Protein AF-A0A5J4SGX8-F1 (afdb_monomer_lite)

Organism: NCBI:txid222440

Sequence (172 aa):
MNQFIGISEQIGLFIRFSTLPRKQMNAVRKIIKLTAFSGAYFSLEIGQQNVAIIIEEEIETTQLLLNRFINSQYPQAILITKVRFNDEVVSNEFDNNGRVLSLSGAINIVFGSPSGTLNNFNTFVNNNGTRTGVIFANPKHEATPILIPTQTIQNNFFYNNTVKEEGEYNAN

Structure (mmCIF, N/CA/C/O backbone):
data_AF-A0A5J4SGX8-F1
#
_entry.id   AF-A0A5J4SGX8-F1
#
loop_
_atom_site.group_PDB
_atom_site.id
_atom_site.type_symbol
_atom_site.label_atom_id
_atom_site.label_alt_id
_atom_site.label_comp_id
_atom_site.label_asym_id
_atom_site.label_entity_id
_atom_site.label_seq_id
_atom_site.pdbx_PDB_ins_code
_atom_site.Cartn_x
_atom_site.Cartn_y
_atom_site.Cartn_z
_atom_site.occupancy
_atom_site.B_iso_or_equiv
_atom_site.auth_seq_id
_atom_site.auth_comp_id
_atom_site.auth_asym_id
_atom_site.auth_atom_id
_atom_site.pdbx_PDB_model_num
ATOM 1 N N . MET A 1 1 ? -9.717 25.504 13.276 1.00 28.55 1 MET A N 1
ATOM 2 C CA . MET A 1 1 ? -8.871 25.618 12.070 1.00 28.55 1 MET A CA 1
ATOM 3 C C . MET A 1 1 ? -7.851 24.498 12.128 1.00 28.55 1 MET A C 1
ATOM 5 O O . MET A 1 1 ? -7.008 24.527 13.012 1.00 28.55 1 MET A O 1
ATOM 9 N N . ASN A 1 2 ? -7.977 23.483 11.272 1.00 27.70 2 ASN A N 1
ATOM 10 C CA . ASN A 1 2 ? -6.976 22.421 11.179 1.00 27.70 2 ASN A CA 1
ATOM 11 C C . ASN A 1 2 ? -5.834 22.942 10.308 1.00 27.70 2 ASN A C 1
ATOM 13 O O . ASN A 1 2 ? -6.027 23.197 9.122 1.00 27.70 2 ASN A O 1
ATOM 17 N N . GLN A 1 3 ? -4.678 23.169 10.922 1.00 27.19 3 GLN A N 1
ATOM 18 C CA . GLN A 1 3 ? -3.471 23.589 10.229 1.00 27.19 3 GLN A CA 1
ATOM 19 C C . GLN A 1 3 ? -2.952 22.395 9.422 1.00 27.19 3 GLN A C 1
ATOM 21 O O . GLN A 1 3 ? -2.587 21.365 9.985 1.00 27.19 3 GLN A O 1
ATOM 26 N N . PHE A 1 4 ? -2.982 22.511 8.096 1.00 36.88 4 PHE A N 1
ATOM 27 C CA . PHE A 1 4 ? -2.329 21.563 7.203 1.00 36.88 4 PHE A CA 1
ATOM 28 C C . PHE A 1 4 ? -0.821 21.792 7.310 1.00 36.88 4 PHE A C 1
ATOM 30 O O . PHE A 1 4 ? -0.304 22.786 6.805 1.00 36.88 4 PHE A O 1
ATOM 37 N N . ILE A 1 5 ? -0.122 20.907 8.017 1.00 40.97 5 ILE A N 1
ATOM 38 C CA . ILE A 1 5 ? 1.339 20.858 7.988 1.00 40.97 5 ILE A CA 1
ATOM 39 C C . ILE A 1 5 ? 1.689 19.987 6.785 1.00 40.97 5 ILE A C 1
ATOM 41 O O . ILE A 1 5 ? 1.700 18.760 6.879 1.00 40.97 5 ILE A O 1
ATOM 45 N N . GLY A 1 6 ? 1.892 20.627 5.633 1.00 45.28 6 GLY A N 1
ATOM 46 C CA . GLY A 1 6 ? 2.538 19.960 4.511 1.00 45.28 6 GLY A CA 1
ATOM 47 C C . GLY A 1 6 ? 3.923 19.498 4.954 1.00 45.28 6 GLY A C 1
ATOM 48 O O . GLY A 1 6 ? 4.635 20.247 5.625 1.00 45.28 6 GLY A O 1
ATOM 49 N N . ILE A 1 7 ? 4.284 18.255 4.643 1.00 53.47 7 ILE A N 1
ATOM 50 C CA . ILE A 1 7 ? 5.662 17.799 4.825 1.00 53.47 7 ILE A CA 1
ATOM 51 C C . ILE A 1 7 ? 6.501 18.622 3.837 1.00 53.47 7 ILE A C 1
ATOM 53 O O . ILE A 1 7 ? 6.158 18.685 2.653 1.00 53.47 7 ILE A O 1
ATOM 57 N N . SER A 1 8 ? 7.528 19.325 4.329 1.00 50.69 8 SER A N 1
ATOM 58 C CA . SER A 1 8 ? 8.478 20.051 3.472 1.00 50.69 8 SER A CA 1
ATOM 59 C C . SER A 1 8 ? 8.967 19.101 2.374 1.00 50.69 8 SER A C 1
ATOM 61 O O . SER A 1 8 ? 9.233 17.942 2.665 1.00 50.69 8 SER A O 1
ATOM 63 N N . GLU A 1 9 ? 9.044 19.568 1.125 1.00 57.53 9 GLU A N 1
ATOM 64 C CA . GLU A 1 9 ? 9.620 18.826 -0.019 1.00 57.53 9 GLU A CA 1
ATOM 65 C C . GLU A 1 9 ? 8.800 17.653 -0.598 1.00 57.53 9 GLU A C 1
ATOM 67 O O . GLU A 1 9 ? 9.316 16.882 -1.411 1.00 57.53 9 GLU A O 1
ATOM 72 N N . GLN A 1 10 ? 7.509 17.538 -0.274 1.00 59.53 10 GLN A N 1
ATOM 73 C CA . GLN A 1 10 ? 6.606 16.602 -0.952 1.00 59.53 10 GLN A CA 1
ATOM 74 C C . GLN A 1 10 ? 5.896 17.246 -2.158 1.00 59.53 10 GLN A C 1
ATOM 76 O O . GLN A 1 10 ? 5.253 18.288 -2.027 1.00 59.53 10 GLN A O 1
ATOM 81 N N . ILE A 1 11 ? 5.953 16.596 -3.328 1.00 59.50 11 ILE A N 1
ATOM 82 C CA . ILE A 1 11 ? 5.243 17.016 -4.548 1.00 59.50 11 ILE A CA 1
ATOM 83 C C . ILE A 1 11 ? 4.236 15.928 -4.951 1.00 59.50 11 ILE A C 1
ATOM 85 O O . ILE A 1 11 ? 4.612 14.783 -5.202 1.00 59.50 11 ILE A O 1
ATOM 89 N N . GLY A 1 12 ? 2.952 16.294 -5.042 1.00 60.16 12 GLY A N 1
ATOM 90 C CA . GLY A 1 12 ? 1.854 15.407 -5.454 1.00 60.16 12 GLY A CA 1
ATOM 91 C C . GLY A 1 12 ? 0.703 15.341 -4.445 1.00 60.16 12 GLY A C 1
ATOM 92 O O . GLY A 1 12 ? 0.711 16.028 -3.425 1.00 60.16 12 GLY A O 1
ATOM 93 N N . LEU A 1 13 ? -0.313 14.520 -4.741 1.00 67.94 13 LEU A N 1
ATOM 94 C CA . LEU A 1 13 ? -1.436 14.282 -3.829 1.00 67.94 13 LEU A CA 1
ATOM 95 C C . LEU A 1 13 ? -0.990 13.389 -2.670 1.00 67.94 13 LEU A C 1
ATOM 97 O O . LEU A 1 13 ? -0.372 12.348 -2.896 1.00 67.94 13 LEU A O 1
ATOM 101 N N . PHE A 1 14 ? -1.364 13.759 -1.447 1.00 77.75 14 PHE A N 1
ATOM 102 C CA . PHE A 1 14 ? -1.121 12.925 -0.280 1.00 77.75 14 PHE A CA 1
ATOM 103 C C . PHE A 1 14 ? -2.132 13.125 0.829 1.00 77.75 14 PHE A C 1
ATOM 105 O O . PHE A 1 14 ? -2.802 14.155 0.916 1.00 77.75 14 PHE A O 1
ATOM 112 N N . ILE A 1 15 ? -2.232 12.112 1.684 1.00 81.69 15 ILE A N 1
ATOM 113 C CA . ILE A 1 15 ? -3.122 12.104 2.836 1.00 81.69 15 ILE A CA 1
ATOM 114 C C . ILE A 1 15 ? -2.338 11.622 4.052 1.00 81.69 15 ILE A C 1
ATOM 116 O O . ILE A 1 15 ? -1.732 10.556 4.031 1.00 81.69 15 ILE A O 1
ATOM 120 N N . ARG A 1 16 ? -2.383 12.394 5.138 1.00 83.19 16 ARG A N 1
ATOM 121 C CA . ARG A 1 16 ? -1.829 12.003 6.436 1.00 83.19 16 ARG A CA 1
ATOM 122 C C . ARG A 1 16 ? -2.937 12.007 7.478 1.00 83.19 16 ARG A C 1
ATOM 124 O O . ARG A 1 16 ? -3.515 13.054 7.764 1.00 83.19 16 ARG A O 1
ATOM 131 N N . PHE A 1 17 ? -3.223 10.841 8.044 1.00 81.69 17 PHE A N 1
ATOM 132 C CA . PHE A 1 17 ? -4.037 10.715 9.248 1.00 81.69 17 PHE A CA 1
ATOM 133 C C . PHE A 1 17 ? -3.112 10.744 10.457 1.00 81.69 17 PHE A C 1
ATOM 135 O O . PHE A 1 17 ? -2.458 9.746 10.757 1.00 81.69 17 PHE A O 1
ATOM 142 N N . SER A 1 18 ? -3.040 11.892 11.127 1.00 76.00 18 SER A N 1
ATOM 143 C CA . SER A 1 18 ? -2.233 12.081 12.328 1.00 76.00 18 SER A CA 1
ATOM 144 C C . SER A 1 18 ? -3.070 12.644 13.472 1.00 76.00 18 SER A C 1
ATOM 146 O O . SER A 1 18 ? -3.955 13.483 13.293 1.00 76.00 18 SER A O 1
ATOM 148 N N . THR A 1 19 ? -2.756 12.198 14.685 1.00 67.69 19 THR A N 1
ATOM 149 C CA . THR A 1 19 ? -3.265 12.787 15.925 1.00 67.69 19 THR A CA 1
ATOM 150 C C . THR A 1 19 ? -2.123 13.154 16.843 1.00 67.69 19 THR A C 1
ATOM 152 O O . THR A 1 19 ? -1.087 12.494 16.860 1.00 67.69 19 THR A O 1
ATOM 155 N N . LEU A 1 20 ? -2.347 14.179 17.665 1.00 58.41 20 LEU A N 1
ATOM 156 C CA . LEU A 1 20 ? -1.455 14.502 18.774 1.00 58.41 20 LEU A CA 1
ATOM 157 C C . LEU A 1 20 ? -1.269 13.271 19.687 1.00 58.41 20 LEU A C 1
ATOM 159 O O . LEU A 1 20 ? -2.239 12.533 19.904 1.00 58.41 20 LEU A O 1
ATOM 163 N N . PRO A 1 21 ? -0.062 13.058 20.245 1.00 51.28 21 PRO A N 1
ATOM 164 C CA . PRO A 1 21 ? 0.205 11.933 21.134 1.00 51.28 21 PRO A CA 1
ATOM 165 C C . PRO A 1 21 ? -0.801 11.880 22.295 1.00 51.28 21 PRO A C 1
ATOM 167 O O . PRO A 1 21 ? -1.109 12.914 22.886 1.00 51.28 21 PRO A O 1
ATOM 170 N N . ARG A 1 22 ? -1.245 10.666 22.664 1.00 54.19 22 ARG A N 1
ATOM 171 C CA . ARG A 1 22 ? -2.137 10.341 23.807 1.00 54.19 22 ARG A CA 1
ATOM 172 C C . ARG A 1 22 ? -3.650 10.527 23.614 1.00 54.19 22 ARG A C 1
ATOM 174 O O . ARG A 1 22 ? -4.378 10.568 24.605 1.00 54.19 22 ARG A O 1
ATOM 181 N N . LYS A 1 23 ? -4.161 10.594 22.384 1.00 58.69 23 LYS A N 1
ATOM 182 C CA . LYS A 1 23 ? -5.613 10.476 22.162 1.00 58.69 23 LYS A CA 1
ATOM 183 C C . LYS A 1 23 ? -6.064 9.012 22.199 1.00 58.69 23 LYS A C 1
ATOM 185 O O . LYS A 1 23 ? -5.341 8.125 21.761 1.00 58.69 23 LYS A O 1
ATOM 190 N N . GLN A 1 24 ? -7.252 8.781 22.763 1.00 65.12 24 GLN A N 1
ATOM 191 C CA . GLN A 1 24 ? -7.951 7.496 22.686 1.00 65.12 24 GLN A CA 1
ATOM 192 C C . GLN A 1 24 ? -8.197 7.113 21.220 1.00 65.12 24 GLN A C 1
ATOM 194 O O . GLN A 1 24 ? -8.227 7.992 20.356 1.00 65.12 24 GLN A O 1
ATOM 199 N N . MET A 1 25 ? -8.393 5.815 20.963 1.00 69.94 25 MET A N 1
ATOM 200 C CA . MET A 1 25 ? -8.731 5.307 19.633 1.00 69.94 25 MET A CA 1
ATOM 201 C C . MET A 1 25 ? -9.916 6.091 19.062 1.00 69.94 25 MET A C 1
ATOM 203 O O . MET A 1 25 ? -10.946 6.248 19.720 1.00 69.94 25 MET A O 1
ATOM 207 N N . ASN A 1 26 ? -9.763 6.592 17.843 1.00 70.81 26 ASN A N 1
ATOM 20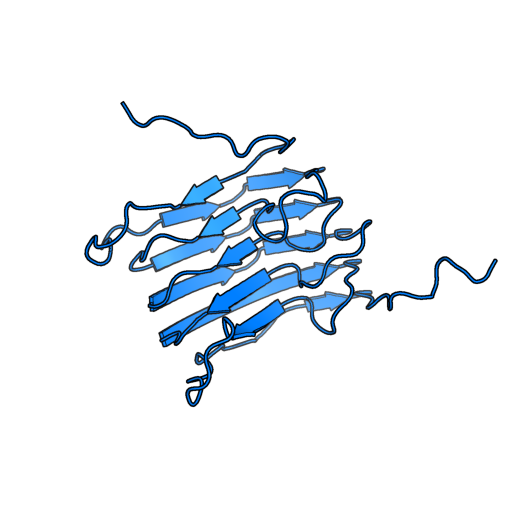8 C CA . ASN A 1 26 ? -10.824 7.289 17.149 1.00 70.81 26 ASN A CA 1
ATOM 209 C C . ASN A 1 26 ? -11.827 6.259 16.613 1.00 70.81 26 ASN A C 1
ATOM 211 O O . ASN A 1 26 ? -11.526 5.542 15.660 1.00 70.81 26 ASN A O 1
ATOM 215 N N . ALA A 1 27 ? -13.024 6.210 17.205 1.00 71.94 27 ALA A N 1
ATOM 216 C CA . ALA A 1 27 ? -14.134 5.343 16.782 1.00 71.94 27 ALA A CA 1
ATOM 217 C C . ALA A 1 27 ? -14.741 5.731 15.412 1.00 71.94 27 ALA A C 1
ATOM 219 O O . ALA A 1 27 ? -15.769 5.217 14.979 1.00 71.94 27 ALA A O 1
ATOM 220 N N . VAL A 1 28 ? -14.155 6.709 14.715 1.00 78.62 28 VAL A N 1
ATOM 221 C CA . VAL A 1 28 ? -14.607 7.132 13.389 1.00 78.62 28 VAL A CA 1
ATOM 222 C C . VAL A 1 28 ? -13.942 6.281 12.319 1.00 78.62 28 VAL A C 1
ATOM 224 O O . VAL A 1 28 ? -12.730 6.323 12.155 1.00 78.62 28 VAL A O 1
ATOM 227 N N . ARG A 1 29 ? -14.739 5.614 11.484 1.00 82.25 29 ARG A N 1
ATOM 228 C CA . ARG A 1 29 ? -14.245 4.967 10.262 1.00 82.25 29 ARG A CA 1
ATOM 229 C C . ARG A 1 29 ? -13.729 6.001 9.256 1.00 82.25 29 ARG A C 1
ATOM 231 O O . ARG A 1 29 ? -14.425 6.965 8.931 1.00 82.25 29 ARG A O 1
ATOM 238 N N . LYS A 1 30 ? -12.530 5.780 8.710 1.00 86.00 30 LYS A N 1
ATOM 239 C CA . LYS A 1 30 ? -11.958 6.588 7.617 1.00 86.00 30 LYS A CA 1
ATOM 240 C C . LYS A 1 30 ? -11.955 5.784 6.324 1.00 86.00 30 LYS A C 1
ATOM 242 O O . LYS A 1 30 ? -11.541 4.630 6.317 1.00 86.00 30 LYS A O 1
ATOM 247 N N . ILE A 1 31 ? -12.417 6.390 5.231 1.00 88.81 31 ILE A N 1
ATOM 248 C CA . ILE A 1 31 ? -12.516 5.732 3.923 1.00 88.81 31 ILE A CA 1
ATOM 249 C C . ILE A 1 31 ? -11.859 6.623 2.871 1.00 88.81 31 ILE A C 1
ATOM 251 O O . ILE A 1 31 ? -12.255 7.777 2.711 1.00 88.81 31 ILE A O 1
ATOM 255 N N . ILE A 1 32 ? -10.896 6.073 2.137 1.00 88.25 32 ILE A N 1
ATOM 256 C CA . ILE A 1 32 ? -10.334 6.661 0.918 1.00 88.25 32 ILE A CA 1
ATOM 257 C C . ILE A 1 32 ? -10.655 5.700 -0.217 1.00 88.25 32 ILE A C 1
ATOM 259 O O . ILE A 1 32 ? -10.293 4.521 -0.163 1.00 88.25 32 ILE A O 1
ATOM 263 N N . LYS A 1 33 ? -11.357 6.187 -1.238 1.00 92.44 33 LYS A N 1
ATOM 264 C CA . LYS A 1 33 ? -11.749 5.348 -2.363 1.00 92.44 33 LYS A CA 1
ATOM 265 C C . LYS A 1 33 ? -11.734 6.083 -3.685 1.00 92.44 33 LYS A C 1
ATOM 267 O O . LYS A 1 33 ? -12.040 7.272 -3.708 1.00 92.44 33 LYS A O 1
ATOM 272 N N . LEU A 1 34 ? -11.495 5.336 -4.764 1.00 89.69 34 LEU A N 1
ATOM 273 C CA . LEU A 1 34 ? -11.545 5.838 -6.143 1.00 89.69 34 LEU A CA 1
ATOM 274 C C . LEU A 1 34 ? -10.595 7.023 -6.388 1.00 89.69 34 LEU A C 1
ATOM 276 O O . LEU A 1 34 ? -10.877 7.897 -7.206 1.00 89.69 34 LEU A O 1
ATOM 280 N N . THR A 1 35 ? -9.469 7.054 -5.675 1.00 87.94 35 THR A N 1
ATOM 281 C CA . THR A 1 35 ? -8.472 8.120 -5.781 1.00 87.94 35 THR A CA 1
ATOM 282 C C . THR A 1 35 ? -7.258 7.630 -6.560 1.00 87.94 35 THR A C 1
ATOM 284 O O . THR A 1 35 ? -6.774 6.519 -6.338 1.00 87.94 35 THR A O 1
ATOM 287 N N . ALA A 1 36 ? -6.736 8.472 -7.451 1.00 88.19 36 ALA A N 1
ATOM 288 C CA . ALA A 1 36 ? -5.477 8.226 -8.143 1.00 88.19 36 ALA A CA 1
ATOM 289 C C . ALA A 1 36 ? -4.357 9.081 -7.535 1.00 88.19 36 ALA A C 1
ATOM 291 O O . ALA A 1 36 ? -4.438 10.308 -7.503 1.00 88.19 36 ALA A O 1
ATOM 292 N N . PHE A 1 37 ? -3.300 8.415 -7.088 1.00 84.81 37 PHE A N 1
ATOM 293 C CA . PHE A 1 37 ? -2.047 9.002 -6.641 1.00 84.81 37 PHE A CA 1
ATOM 294 C C . PHE A 1 37 ? -1.007 8.710 -7.721 1.00 84.81 37 PHE A C 1
ATOM 296 O O . PHE A 1 37 ? -0.604 7.563 -7.906 1.00 84.81 37 PHE A O 1
ATOM 303 N N . SER A 1 38 ? -0.623 9.738 -8.478 1.00 84.19 38 SER A N 1
ATOM 304 C CA . SER A 1 38 ? 0.272 9.598 -9.627 1.00 84.19 38 SER A CA 1
ATOM 305 C C . SER A 1 38 ? 1.461 10.535 -9.522 1.00 84.19 38 SER A C 1
ATOM 307 O O . SER A 1 38 ? 1.288 11.705 -9.182 1.00 84.19 38 SER A O 1
ATOM 309 N N . GLY A 1 39 ? 2.646 10.041 -9.883 1.00 70.88 39 GLY A N 1
ATOM 310 C CA . GLY A 1 39 ? 3.846 10.871 -10.016 1.00 70.88 39 GLY A CA 1
ATOM 311 C C . GLY A 1 39 ? 4.296 11.518 -8.707 1.00 70.88 39 GLY A C 1
ATOM 312 O O . GLY A 1 39 ? 4.904 12.586 -8.740 1.00 70.88 39 GLY A O 1
ATOM 313 N N . ALA A 1 40 ? 3.978 10.901 -7.565 1.00 68.31 40 ALA A N 1
ATOM 314 C CA . ALA A 1 40 ? 4.409 11.411 -6.275 1.00 68.31 40 ALA A CA 1
ATOM 315 C C . ALA A 1 40 ? 5.944 11.382 -6.192 1.00 68.31 40 ALA A C 1
ATOM 317 O O . ALA A 1 40 ? 6.585 10.363 -6.491 1.00 68.31 40 ALA A O 1
ATOM 318 N N . TYR A 1 41 ? 6.509 12.522 -5.798 1.00 67.56 41 TYR A N 1
ATOM 319 C CA . TYR A 1 41 ? 7.936 12.729 -5.597 1.00 67.56 41 TYR A CA 1
ATOM 320 C C . TYR A 1 41 ? 8.201 13.245 -4.190 1.00 67.56 41 TYR A C 1
ATOM 322 O O . TYR A 1 41 ? 7.418 14.014 -3.625 1.00 67.56 41 TYR A O 1
ATOM 330 N N . PHE A 1 42 ? 9.340 12.827 -3.656 1.00 66.06 42 PHE A N 1
ATOM 331 C CA . PHE A 1 42 ? 9.768 13.122 -2.307 1.00 66.06 42 PHE A CA 1
ATOM 332 C C . PHE A 1 42 ? 11.280 13.333 -2.289 1.00 66.06 42 PHE A C 1
ATOM 334 O O . PHE A 1 42 ? 11.986 12.697 -3.065 1.00 66.06 42 PHE A O 1
ATOM 341 N N . SER A 1 43 ? 11.797 14.201 -1.423 1.00 57.56 43 SER A N 1
ATOM 342 C CA . SER A 1 43 ? 13.245 14.304 -1.224 1.00 57.56 43 SER A CA 1
ATOM 343 C C . SER A 1 43 ? 13.775 13.121 -0.399 1.00 57.56 43 SER A C 1
ATOM 345 O O . SER A 1 43 ? 13.104 12.603 0.500 1.00 57.56 43 SER A O 1
ATOM 347 N N . LEU A 1 44 ? 15.005 12.691 -0.707 1.00 57.19 44 LEU A N 1
ATOM 348 C CA . LEU A 1 44 ? 15.720 11.623 0.009 1.00 57.19 44 LEU A CA 1
ATOM 349 C C . LEU A 1 44 ? 16.048 11.991 1.467 1.00 57.19 44 LEU A C 1
ATOM 351 O O . LEU A 1 44 ? 16.182 11.096 2.300 1.00 57.19 44 LEU A O 1
ATOM 355 N N . GLU A 1 45 ? 16.158 13.282 1.785 1.00 51.38 45 GLU A N 1
ATOM 356 C CA . GLU A 1 45 ? 16.634 13.767 3.088 1.00 51.38 45 GLU A CA 1
ATOM 357 C C . GLU A 1 45 ? 15.639 13.514 4.236 1.00 51.38 45 GLU A C 1
ATOM 359 O O . GLU A 1 45 ? 16.045 13.423 5.393 1.00 51.38 45 GLU A O 1
ATOM 364 N N . ILE A 1 46 ? 14.350 13.305 3.936 1.00 51.50 46 ILE A N 1
ATOM 365 C CA . ILE A 1 46 ? 13.272 13.168 4.938 1.00 51.50 46 ILE A CA 1
ATOM 366 C C . ILE A 1 46 ? 12.782 11.709 5.053 1.00 51.50 46 ILE A C 1
ATOM 368 O O . ILE A 1 46 ? 11.607 11.435 5.270 1.00 51.50 46 ILE A O 1
ATOM 372 N N . GLY A 1 47 ? 13.702 10.753 4.884 1.00 50.22 47 GLY A N 1
ATOM 373 C CA . GLY A 1 47 ? 13.611 9.328 5.241 1.00 50.22 47 GLY A CA 1
ATOM 374 C C . GLY A 1 47 ? 12.238 8.737 5.623 1.00 50.22 47 GLY A C 1
ATOM 375 O O . GLY A 1 47 ? 11.652 9.072 6.647 1.00 50.22 47 GLY A O 1
ATOM 376 N N . GLN A 1 48 ? 11.782 7.736 4.862 1.00 55.22 48 GLN A N 1
ATOM 377 C CA . GLN A 1 48 ? 10.696 6.784 5.187 1.00 55.22 48 GLN A CA 1
ATOM 378 C C . GLN A 1 48 ? 9.274 7.338 5.435 1.00 55.22 48 GLN A C 1
ATOM 380 O O . GLN A 1 48 ? 8.326 6.553 5.379 1.00 55.22 48 GLN A O 1
ATOM 385 N N . GLN A 1 49 ? 9.085 8.639 5.687 1.00 58.78 49 GLN A N 1
ATOM 386 C CA . GLN A 1 49 ? 7.776 9.253 5.988 1.00 58.78 49 GLN A CA 1
ATOM 387 C C . GLN A 1 49 ? 7.072 9.842 4.764 1.00 58.78 49 GLN A C 1
ATOM 389 O O . GLN A 1 49 ? 5.985 10.398 4.864 1.00 58.78 49 GLN A O 1
ATOM 394 N N . ASN A 1 50 ? 7.686 9.705 3.604 1.00 67.94 50 ASN A N 1
ATOM 395 C CA . ASN A 1 50 ? 7.303 10.376 2.384 1.00 67.94 50 ASN A CA 1
ATOM 396 C C . ASN A 1 50 ? 6.579 9.378 1.467 1.00 67.94 50 ASN A C 1
ATOM 398 O O . ASN A 1 50 ? 7.198 8.658 0.687 1.00 67.94 50 ASN A O 1
ATOM 402 N N . VAL A 1 51 ? 5.255 9.289 1.635 1.00 77.00 51 VAL A N 1
ATOM 403 C CA . VAL A 1 51 ? 4.370 8.355 0.917 1.00 77.00 51 VAL A CA 1
ATOM 404 C C . VAL A 1 51 ? 3.052 9.025 0.521 1.00 77.00 51 VAL A C 1
ATOM 406 O O . VAL A 1 51 ? 2.728 10.115 0.994 1.00 77.00 51 VAL A O 1
ATOM 409 N N . ALA A 1 52 ? 2.263 8.372 -0.334 1.00 82.25 52 ALA A N 1
ATOM 410 C CA . ALA A 1 52 ? 0.959 8.893 -0.744 1.00 82.25 52 ALA A CA 1
ATOM 411 C C . ALA A 1 52 ? -0.063 8.891 0.409 1.00 82.25 52 ALA A C 1
ATOM 413 O O . ALA A 1 52 ? -0.852 9.828 0.535 1.00 82.25 52 ALA A O 1
ATOM 414 N N . ILE A 1 53 ? -0.052 7.864 1.266 1.00 86.00 53 ILE A N 1
ATOM 415 C CA . ILE A 1 53 ? -0.954 7.771 2.423 1.00 86.00 53 ILE A CA 1
ATOM 416 C C . ILE A 1 53 ? -0.184 7.376 3.683 1.00 86.00 53 ILE A C 1
ATOM 418 O O . ILE A 1 53 ? 0.387 6.292 3.742 1.00 86.00 53 ILE A O 1
ATOM 422 N N . ILE A 1 54 ? -0.232 8.222 4.713 1.00 84.94 54 ILE A N 1
ATOM 423 C CA . ILE A 1 54 ? 0.330 7.959 6.044 1.00 84.94 54 ILE A CA 1
ATOM 424 C C . ILE A 1 54 ? -0.813 7.765 7.043 1.00 84.94 54 ILE A C 1
ATOM 426 O O . ILE A 1 54 ? -1.691 8.621 7.164 1.00 84.94 54 ILE A O 1
ATOM 430 N N . ILE A 1 55 ? -0.778 6.666 7.793 1.00 83.88 55 ILE A N 1
ATOM 431 C CA . ILE A 1 55 ? -1.752 6.317 8.829 1.00 83.88 55 ILE A CA 1
ATOM 432 C C . ILE A 1 55 ? -1.016 6.179 10.169 1.00 83.88 55 ILE A C 1
ATOM 434 O O . ILE A 1 55 ? -0.489 5.119 10.508 1.00 83.88 55 ILE A O 1
ATOM 438 N N . GLU A 1 56 ? -0.979 7.277 10.921 1.00 82.56 56 GLU A N 1
ATOM 439 C CA . GLU A 1 56 ? -0.375 7.378 12.260 1.00 82.56 56 GLU A CA 1
ATOM 440 C C . GLU A 1 56 ? -1.426 7.361 13.377 1.00 82.56 56 GLU A C 1
ATOM 442 O O . GL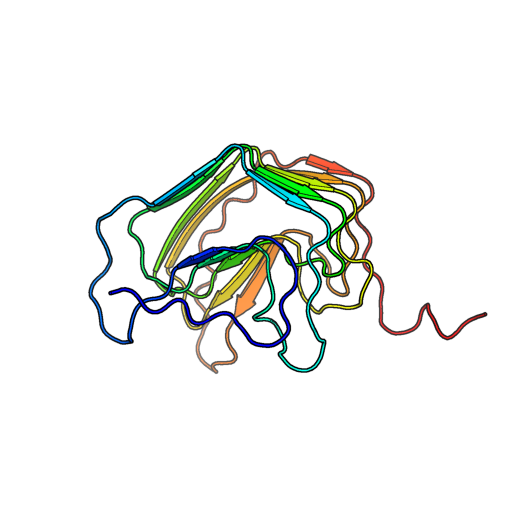U A 1 56 ? -1.149 6.929 14.494 1.00 82.56 56 GLU A O 1
ATOM 447 N N . GLU A 1 57 ? -2.632 7.852 13.091 1.00 80.94 57 GLU A N 1
ATOM 448 C CA . GLU A 1 57 ? -3.746 7.905 14.038 1.00 80.94 57 GLU A CA 1
ATOM 449 C C . GLU A 1 57 ? -4.322 6.508 14.319 1.00 80.94 57 GLU A C 1
ATOM 451 O O . GLU A 1 57 ? -4.651 5.768 13.391 1.00 80.94 57 GLU A O 1
ATOM 456 N N . GLU A 1 58 ? -4.521 6.161 15.597 1.00 79.38 58 GLU A N 1
ATOM 457 C CA . GLU A 1 58 ? -5.255 4.952 15.995 1.00 79.38 58 GLU A CA 1
ATOM 458 C C . GLU A 1 58 ? -6.747 5.094 15.669 1.00 79.38 58 GLU A C 1
ATOM 460 O O . GLU A 1 58 ? -7.547 5.558 16.478 1.00 79.38 58 GLU A O 1
ATOM 465 N N . ILE A 1 59 ? -7.108 4.704 14.452 1.00 77.88 59 ILE A N 1
ATOM 466 C CA . ILE A 1 59 ? -8.473 4.699 13.926 1.00 77.88 59 ILE A CA 1
ATOM 467 C C . ILE A 1 59 ? -9.054 3.289 14.059 1.00 77.88 59 ILE A C 1
ATOM 469 O O . ILE A 1 59 ? -8.380 2.325 13.687 1.00 77.88 59 ILE A O 1
ATOM 473 N N . GLU A 1 60 ? -10.304 3.184 14.524 1.00 79.94 60 GLU A N 1
ATOM 474 C CA . GLU A 1 60 ? -11.024 1.912 14.683 1.00 79.94 60 GLU A CA 1
ATOM 475 C C . GLU A 1 60 ? -11.081 1.107 13.385 1.00 79.94 60 GLU A C 1
ATOM 477 O O . GLU A 1 60 ? -10.931 -0.109 13.404 1.00 79.94 60 GLU A O 1
ATOM 482 N N . THR A 1 61 ? -11.304 1.761 12.244 1.00 83.38 61 THR A N 1
ATOM 483 C CA . THR A 1 61 ? -11.204 1.122 10.927 1.00 83.38 61 THR A CA 1
ATOM 484 C C . THR A 1 61 ? -10.784 2.130 9.862 1.00 83.38 61 THR A C 1
ATOM 486 O O . THR A 1 61 ? -11.459 3.148 9.666 1.00 83.38 61 THR A O 1
ATOM 489 N N . THR A 1 62 ? -9.711 1.825 9.129 1.00 87.69 62 THR A N 1
ATOM 490 C CA . THR A 1 62 ? -9.339 2.560 7.911 1.00 87.69 62 THR A CA 1
ATOM 491 C C . THR A 1 62 ? -9.555 1.675 6.693 1.00 87.69 62 THR A C 1
ATOM 493 O O . THR A 1 62 ? -9.097 0.539 6.656 1.00 87.69 62 THR A O 1
ATOM 496 N N . GLN A 1 63 ? -10.220 2.206 5.670 1.00 90.75 63 GLN A N 1
ATOM 497 C CA . GLN A 1 63 ? -10.432 1.507 4.407 1.00 90.75 63 GLN A CA 1
ATOM 498 C C . GLN A 1 63 ? -9.845 2.282 3.237 1.00 90.75 63 GLN A C 1
ATOM 500 O O . GLN A 1 63 ? -10.193 3.442 3.008 1.00 90.75 63 GLN A O 1
ATOM 505 N N . LEU A 1 64 ? -9.001 1.609 2.468 1.00 91.75 64 LEU A N 1
ATOM 506 C CA . LEU A 1 64 ? -8.442 2.068 1.208 1.00 91.75 64 LEU A CA 1
ATOM 507 C C . LEU A 1 64 ? -8.994 1.155 0.112 1.00 91.75 64 LEU A C 1
ATOM 509 O O . LEU A 1 64 ? -8.602 -0.008 0.030 1.00 91.75 64 LEU A O 1
ATOM 513 N N . LEU A 1 65 ? -9.937 1.661 -0.687 1.00 92.44 65 LEU A N 1
ATOM 514 C CA . LEU A 1 65 ? -10.695 0.866 -1.657 1.00 92.44 65 LEU A CA 1
ATOM 515 C C . LEU A 1 65 ? -10.561 1.411 -3.079 1.00 92.44 65 LEU A C 1
ATOM 517 O O . LEU A 1 65 ? -10.881 2.573 -3.312 1.00 92.44 65 LEU A O 1
ATOM 521 N N . LEU A 1 66 ? -10.211 0.576 -4.060 1.00 92.69 66 LEU A N 1
ATOM 522 C CA . LEU A 1 66 ? -10.243 0.976 -5.481 1.00 92.69 66 LEU A CA 1
ATOM 523 C C . LEU A 1 66 ? -9.376 2.213 -5.793 1.00 92.69 66 LEU A C 1
ATOM 525 O O . LEU A 1 66 ? -9.728 3.019 -6.654 1.00 92.69 66 LEU A O 1
ATOM 529 N N . ASN A 1 67 ? -8.276 2.409 -5.064 1.00 92.69 67 ASN A N 1
ATOM 530 C CA . ASN A 1 67 ? -7.327 3.484 -5.342 1.00 92.69 67 ASN A CA 1
ATOM 531 C C . ASN A 1 67 ? -6.243 3.007 -6.309 1.00 92.69 67 ASN A C 1
ATOM 533 O O . ASN A 1 67 ? -5.942 1.816 -6.385 1.00 92.69 67 ASN A O 1
ATOM 537 N N . ARG A 1 68 ? -5.636 3.953 -7.022 1.00 92.06 68 ARG A N 1
ATOM 538 C CA . ARG A 1 68 ? -4.537 3.692 -7.956 1.00 92.06 68 ARG A CA 1
ATOM 539 C C . ARG A 1 68 ? -3.294 4.441 -7.502 1.00 92.06 68 ARG A C 1
ATOM 541 O O . ARG A 1 68 ? -3.348 5.656 -7.337 1.00 92.06 68 ARG A O 1
ATOM 548 N N . PHE A 1 69 ? -2.190 3.732 -7.326 1.00 90.50 69 PHE A N 1
ATOM 549 C CA . PHE A 1 69 ? -0.872 4.274 -7.014 1.00 90.50 69 PHE A CA 1
ATOM 550 C C . PHE A 1 69 ? 0.035 3.982 -8.202 1.00 90.50 69 PHE A C 1
ATOM 552 O O . PHE A 1 69 ? 0.435 2.835 -8.407 1.00 90.50 69 PHE A O 1
ATOM 559 N N . ILE A 1 70 ? 0.291 4.999 -9.020 1.00 89.25 70 ILE A N 1
ATOM 560 C CA . ILE A 1 70 ? 0.910 4.814 -10.333 1.00 89.25 70 ILE A CA 1
ATOM 561 C C . ILE A 1 70 ? 2.119 5.722 -10.530 1.00 89.25 70 ILE A C 1
ATOM 563 O O . ILE A 1 70 ? 2.080 6.915 -10.227 1.00 89.25 70 ILE A O 1
ATOM 567 N N . ASN A 1 71 ? 3.181 5.182 -11.124 1.00 86.38 71 ASN A N 1
ATOM 568 C CA . ASN A 1 71 ? 4.366 5.952 -11.517 1.00 86.38 71 ASN A CA 1
ATOM 569 C C . ASN A 1 71 ? 5.001 6.777 -10.378 1.00 86.38 71 ASN A C 1
ATOM 571 O O . ASN A 1 71 ? 5.604 7.822 -10.638 1.00 86.38 71 ASN A O 1
ATOM 575 N N . SER A 1 72 ? 4.868 6.350 -9.121 1.00 79.44 72 SER A N 1
ATOM 576 C CA . SER A 1 72 ? 5.550 7.002 -8.002 1.00 79.44 72 SER A CA 1
ATOM 577 C C . SER A 1 72 ? 7.051 6.744 -8.077 1.00 79.44 72 SER A C 1
ATOM 579 O O . SER A 1 72 ? 7.499 5.632 -8.377 1.00 79.44 72 SER A O 1
ATOM 581 N N . GLN A 1 73 ? 7.857 7.768 -7.782 1.00 76.06 73 GLN A N 1
ATOM 582 C CA . GLN A 1 73 ? 9.310 7.589 -7.773 1.00 76.06 73 GLN A CA 1
ATOM 583 C C . GLN A 1 73 ? 9.760 6.624 -6.676 1.00 76.06 73 GLN A C 1
ATOM 585 O O . GLN A 1 73 ? 10.678 5.841 -6.895 1.00 76.06 73 GLN A O 1
ATOM 590 N N . TYR A 1 74 ? 9.076 6.623 -5.538 1.00 74.44 74 TYR A N 1
ATOM 591 C CA . TYR A 1 74 ? 9.356 5.724 -4.427 1.00 74.44 74 TYR A CA 1
ATOM 592 C C . TYR A 1 74 ? 8.412 4.522 -4.472 1.00 74.44 74 TYR A C 1
ATOM 594 O O . TYR A 1 74 ? 7.260 4.672 -4.892 1.00 74.44 74 TYR A O 1
ATOM 602 N N . PRO A 1 75 ? 8.866 3.329 -4.050 1.00 70.19 75 PRO A N 1
ATOM 603 C CA . PRO A 1 75 ? 8.002 2.156 -4.001 1.00 70.19 75 PRO A CA 1
ATOM 604 C C . PRO A 1 75 ? 6.853 2.342 -3.027 1.00 70.19 75 PRO A C 1
ATOM 606 O O . PRO A 1 75 ? 5.760 1.861 -3.289 1.00 70.19 75 PRO A O 1
ATOM 609 N N . GLN A 1 76 ? 7.095 3.040 -1.918 1.00 78.94 76 GLN A N 1
ATOM 610 C CA . GLN A 1 76 ? 6.182 3.133 -0.791 1.00 78.94 76 GLN A CA 1
ATOM 611 C C . GLN A 1 76 ? 4.999 4.060 -1.078 1.00 78.94 76 GLN A C 1
ATOM 613 O O . GLN A 1 76 ? 5.125 5.282 -1.135 1.00 78.94 76 GLN A O 1
ATOM 618 N N . ALA A 1 77 ? 3.821 3.467 -1.218 1.00 85.06 77 ALA A N 1
ATOM 619 C CA . ALA A 1 77 ? 2.573 4.173 -1.459 1.00 85.06 77 ALA A CA 1
ATOM 620 C C . ALA A 1 77 ? 1.796 4.412 -0.157 1.00 85.06 77 ALA A C 1
ATOM 622 O O . ALA A 1 77 ? 1.253 5.497 0.055 1.00 85.06 77 ALA A O 1
ATOM 623 N N . ILE A 1 78 ? 1.770 3.419 0.733 1.00 87.06 78 ILE A N 1
ATOM 624 C CA . ILE A 1 78 ? 1.048 3.461 2.004 1.00 87.06 78 ILE A CA 1
ATOM 625 C C . ILE A 1 78 ? 2.029 3.194 3.146 1.00 87.06 78 ILE A C 1
ATOM 627 O O . ILE A 1 78 ? 2.812 2.247 3.094 1.00 87.06 78 ILE A O 1
ATOM 631 N N . LEU A 1 79 ? 1.966 4.015 4.191 1.00 84.69 79 LEU A N 1
ATOM 632 C CA . LEU A 1 79 ? 2.686 3.840 5.446 1.00 84.69 79 LEU A CA 1
ATOM 633 C C . LEU A 1 79 ? 1.693 3.753 6.605 1.00 84.69 79 LEU A C 1
ATOM 635 O O . LEU A 1 79 ? 0.929 4.686 6.837 1.00 84.69 79 LEU A O 1
ATOM 639 N N . ILE A 1 80 ? 1.749 2.668 7.368 1.00 82.75 80 ILE A N 1
ATOM 640 C CA . ILE A 1 80 ? 0.981 2.477 8.601 1.00 82.75 80 ILE A CA 1
ATOM 641 C C . ILE A 1 80 ? 1.973 2.412 9.764 1.00 82.75 80 ILE A C 1
ATOM 643 O O . ILE A 1 80 ? 2.845 1.546 9.780 1.00 82.75 80 ILE A O 1
ATOM 647 N N . THR A 1 81 ? 1.861 3.321 10.734 1.00 80.75 81 THR A N 1
ATOM 648 C CA . THR A 1 81 ? 2.771 3.374 11.903 1.00 80.75 81 THR A CA 1
ATOM 649 C C . THR A 1 81 ? 2.065 3.256 13.253 1.00 80.75 81 THR A C 1
ATOM 651 O O . THR A 1 81 ? 2.715 3.264 14.303 1.00 80.75 81 THR A O 1
ATOM 654 N N . LYS A 1 82 ? 0.733 3.152 13.241 1.00 76.31 82 LYS A N 1
ATOM 655 C CA . LYS A 1 82 ? -0.088 3.001 14.445 1.00 76.31 82 LYS A CA 1
ATOM 656 C C . LYS A 1 82 ? 0.085 1.623 15.095 1.00 76.31 82 LYS A C 1
ATOM 658 O O . LYS A 1 82 ? 0.315 0.621 14.421 1.00 76.31 82 LYS A O 1
ATOM 663 N N . VAL A 1 83 ? -0.047 1.583 16.423 1.00 73.69 83 VAL A N 1
ATOM 664 C CA . VAL A 1 83 ? 0.127 0.364 17.233 1.00 73.69 83 VAL A CA 1
ATOM 665 C C . VAL A 1 83 ? -1.085 -0.558 17.098 1.00 73.69 83 VAL A C 1
ATOM 667 O O . VAL A 1 83 ? -0.935 -1.753 16.859 1.00 73.69 83 VAL A O 1
ATOM 670 N N . ARG A 1 84 ? -2.298 -0.014 17.217 1.00 73.44 84 ARG A N 1
ATOM 671 C CA . ARG A 1 84 ? -3.541 -0.765 17.009 1.00 73.44 84 ARG A CA 1
ATOM 672 C C . ARG A 1 84 ? -4.122 -0.455 15.642 1.00 73.44 84 ARG A C 1
ATOM 674 O O . ARG A 1 84 ? -4.321 0.717 15.317 1.00 73.44 84 ARG A O 1
ATOM 681 N N . PHE A 1 85 ? -4.407 -1.484 14.847 1.00 74.50 85 PHE A N 1
ATOM 682 C CA . PHE A 1 85 ? -4.968 -1.279 13.515 1.00 74.50 85 PHE A CA 1
ATOM 683 C C . PHE A 1 85 ? -5.992 -2.325 13.085 1.00 74.50 85 PHE A C 1
ATOM 685 O O . PHE A 1 85 ? -5.837 -3.517 13.302 1.00 74.50 85 PHE A O 1
ATOM 692 N N . ASN A 1 86 ? -7.028 -1.867 12.399 1.00 77.44 86 ASN A N 1
ATOM 693 C CA . ASN A 1 86 ? -7.916 -2.711 11.615 1.00 77.44 86 ASN A CA 1
ATOM 694 C C . ASN A 1 86 ? -8.050 -2.033 10.253 1.00 77.44 86 ASN A C 1
ATOM 696 O O . ASN A 1 86 ? -8.885 -1.146 10.063 1.00 77.44 86 ASN A O 1
ATOM 700 N N . ASP A 1 87 ? -7.116 -2.359 9.365 1.00 83.81 87 ASP A N 1
ATOM 701 C CA . ASP A 1 87 ? -6.971 -1.678 8.086 1.00 83.81 87 ASP A CA 1
ATOM 702 C C . ASP A 1 87 ? -7.360 -2.618 6.945 1.00 83.81 87 ASP A C 1
ATOM 704 O O . ASP A 1 87 ? -6.904 -3.758 6.847 1.00 83.81 87 ASP A O 1
ATOM 708 N N . GLU A 1 88 ? -8.203 -2.119 6.050 1.00 88.00 88 GLU A N 1
ATOM 709 C CA . GLU A 1 88 ? -8.609 -2.823 4.841 1.00 88.00 88 GLU A CA 1
ATOM 710 C C . GLU A 1 88 ? -8.025 -2.095 3.638 1.00 88.00 88 GLU A C 1
ATOM 712 O O . GLU A 1 88 ? -8.451 -0.995 3.286 1.00 88.00 88 GLU A O 1
ATOM 717 N N . VAL A 1 89 ? -7.037 -2.708 2.995 1.00 87.94 89 VAL A N 1
ATOM 718 C CA . VAL A 1 89 ? -6.412 -2.190 1.778 1.00 87.94 89 VAL A CA 1
ATOM 719 C C . VAL A 1 89 ? -6.827 -3.104 0.640 1.00 87.94 89 VAL A C 1
ATOM 721 O O . VAL A 1 89 ? -6.130 -4.054 0.306 1.00 87.94 89 VAL A O 1
ATOM 724 N N . VAL A 1 90 ? -8.011 -2.867 0.085 1.00 89.19 90 VAL A N 1
ATOM 725 C CA . VAL A 1 90 ? -8.709 -3.819 -0.787 1.00 89.19 90 VAL A CA 1
ATOM 726 C C . VAL A 1 90 ? -8.934 -3.237 -2.180 1.00 89.19 90 VAL A C 1
ATOM 728 O O . VAL A 1 90 ? -9.340 -2.089 -2.339 1.00 89.19 90 VAL A O 1
ATOM 731 N N . SER A 1 91 ? -8.694 -4.052 -3.203 1.00 91.62 91 SER A N 1
ATOM 732 C CA . SER A 1 91 ? -8.894 -3.724 -4.615 1.00 91.62 91 SER A CA 1
ATOM 733 C C . SER A 1 91 ? -8.140 -2.478 -5.082 1.00 91.62 91 SER A C 1
ATOM 735 O O . SER A 1 91 ? -8.630 -1.764 -5.949 1.00 91.62 91 SER A O 1
ATOM 737 N N . ASN A 1 92 ? -6.968 -2.188 -4.513 1.00 92.44 92 ASN A N 1
ATOM 738 C CA . ASN A 1 92 ? -6.108 -1.106 -4.992 1.00 92.44 92 ASN A CA 1
ATOM 739 C C . ASN A 1 92 ? -5.122 -1.625 -6.046 1.00 92.44 92 ASN A C 1
ATOM 741 O O . ASN A 1 92 ? -4.738 -2.798 -6.048 1.00 92.44 92 ASN A O 1
ATOM 745 N N . GLU A 1 93 ? -4.701 -0.728 -6.926 1.00 93.06 93 GLU A N 1
ATOM 746 C CA . GLU A 1 93 ? -3.711 -0.972 -7.972 1.00 93.06 93 GLU A CA 1
ATOM 747 C C . GLU A 1 93 ? -2.418 -0.235 -7.629 1.00 93.06 93 GLU A C 1
ATOM 749 O O . GLU A 1 93 ? -2.437 0.965 -7.354 1.00 93.06 93 GLU A O 1
ATOM 754 N N . PHE A 1 94 ? -1.301 -0.950 -7.667 1.00 91.94 94 PHE A N 1
ATOM 755 C CA . PHE A 1 94 ? 0.044 -0.410 -7.527 1.00 91.94 94 PHE A CA 1
ATOM 756 C C . PHE A 1 94 ? 0.804 -0.753 -8.805 1.00 91.94 94 PHE A C 1
ATOM 758 O O . PHE A 1 94 ? 1.160 -1.917 -9.004 1.00 91.94 94 PHE A O 1
ATOM 765 N N . ASP A 1 95 ? 1.024 0.236 -9.671 1.00 91.44 95 ASP A N 1
ATOM 766 C CA . ASP A 1 95 ? 1.655 0.032 -10.978 1.00 91.44 95 ASP A CA 1
ATOM 767 C C . ASP A 1 95 ? 2.862 0.953 -11.194 1.00 91.44 95 ASP A C 1
ATOM 769 O O . ASP A 1 95 ? 2.786 2.174 -11.028 1.00 91.44 95 ASP A O 1
ATOM 773 N N . ASN A 1 96 ? 3.982 0.360 -11.606 1.00 88.75 96 ASN A N 1
ATOM 774 C CA . ASN A 1 96 ? 5.191 1.066 -12.032 1.00 88.75 96 ASN A CA 1
ATOM 775 C C . ASN A 1 96 ? 5.772 2.029 -10.974 1.00 88.75 96 ASN A C 1
ATOM 777 O O . ASN A 1 96 ? 6.255 3.119 -11.304 1.00 88.75 96 ASN A O 1
ATOM 781 N N . ASN A 1 97 ? 5.700 1.652 -9.692 1.00 85.00 97 ASN A N 1
ATOM 782 C CA . ASN A 1 97 ? 6.278 2.426 -8.591 1.00 85.00 97 ASN A CA 1
ATOM 783 C C . ASN A 1 97 ? 7.724 1.996 -8.288 1.00 85.00 97 ASN A C 1
ATOM 785 O O . ASN A 1 97 ? 8.119 0.861 -8.552 1.00 85.00 97 ASN A O 1
ATOM 789 N N . GLY A 1 98 ? 8.508 2.892 -7.681 1.00 77.94 98 GLY A N 1
ATOM 790 C CA . GLY A 1 98 ? 9.850 2.572 -7.179 1.00 77.94 98 GLY A CA 1
ATOM 791 C C . GLY A 1 98 ? 10.980 2.737 -8.190 1.00 77.94 98 GLY A C 1
ATOM 792 O O . GLY A 1 98 ? 11.859 1.895 -8.343 1.00 77.94 98 GLY A O 1
ATOM 793 N N . ARG A 1 99 ? 10.979 3.872 -8.885 1.00 69.88 99 ARG A N 1
ATOM 794 C CA . ARG A 1 99 ? 12.086 4.296 -9.755 1.00 69.88 99 ARG A CA 1
ATOM 795 C C . ARG A 1 99 ? 13.365 4.649 -8.981 1.00 69.88 99 ARG A C 1
ATOM 797 O O . ARG A 1 99 ? 14.426 4.706 -9.591 1.00 69.88 99 ARG A O 1
ATOM 804 N N . VAL A 1 100 ? 13.261 4.879 -7.673 1.00 68.38 100 VAL A N 1
ATOM 805 C CA . VAL A 1 100 ? 14.354 5.234 -6.758 1.00 68.38 100 VAL A CA 1
ATOM 806 C C . VAL A 1 100 ? 14.497 4.163 -5.670 1.00 68.38 100 VAL A C 1
ATOM 808 O O . VAL A 1 100 ? 13.524 3.503 -5.298 1.00 68.38 100 VAL A O 1
ATOM 811 N N . LEU A 1 101 ? 15.718 3.996 -5.157 1.00 63.50 101 LEU A N 1
ATOM 812 C CA . LEU A 1 101 ? 16.039 3.073 -4.069 1.00 63.50 101 LEU A CA 1
ATOM 813 C C . LEU A 1 101 ? 15.271 3.446 -2.788 1.00 63.50 101 LEU A C 1
ATOM 815 O O . LEU A 1 101 ? 15.327 4.583 -2.323 1.00 63.50 101 LEU A O 1
ATOM 819 N N . SER A 1 102 ? 14.564 2.480 -2.199 1.00 63.78 102 SER A N 1
ATOM 820 C CA . SER A 1 102 ? 13.916 2.631 -0.893 1.00 63.78 102 SER A CA 1
ATOM 821 C C . SER A 1 102 ? 13.770 1.287 -0.193 1.00 63.78 102 SER A C 1
ATOM 823 O O . SER A 1 102 ? 13.379 0.293 -0.807 1.00 63.78 102 SER A O 1
ATOM 825 N N . LEU A 1 103 ? 14.013 1.299 1.120 1.00 62.12 103 LEU A N 1
ATOM 826 C CA . LEU A 1 103 ? 14.000 0.148 2.034 1.00 62.12 103 LEU A CA 1
ATOM 827 C C . LEU A 1 103 ? 12.585 -0.390 2.343 1.00 62.12 103 LEU A C 1
ATOM 829 O O . LEU A 1 103 ? 12.367 -0.970 3.409 1.00 62.12 103 LEU A O 1
ATOM 833 N N . SER A 1 104 ? 11.610 -0.171 1.463 1.00 66.06 104 SER A N 1
ATOM 834 C CA . SER A 1 104 ? 10.189 -0.403 1.731 1.00 66.06 104 SER A CA 1
ATOM 835 C C . SER A 1 104 ? 9.435 -0.949 0.517 1.00 66.06 104 SER A C 1
ATOM 837 O O . SER A 1 104 ? 9.785 -0.674 -0.629 1.00 66.06 104 SER A O 1
ATOM 839 N N . GLY A 1 105 ? 8.384 -1.729 0.789 1.00 69.88 105 GLY A N 1
ATOM 840 C CA . GLY A 1 105 ? 7.387 -2.140 -0.203 1.00 69.88 105 GLY A CA 1
ATOM 841 C C . GLY A 1 105 ? 6.311 -1.069 -0.417 1.00 69.88 105 GLY A C 1
ATOM 842 O O . GLY A 1 105 ? 6.285 -0.054 0.281 1.00 69.88 105 GLY A O 1
ATOM 843 N N . ALA A 1 106 ? 5.391 -1.306 -1.356 1.00 81.56 106 ALA A N 1
ATOM 844 C CA . ALA A 1 106 ? 4.285 -0.393 -1.648 1.00 81.56 106 ALA A CA 1
ATOM 845 C C . ALA A 1 106 ? 3.340 -0.175 -0.469 1.00 81.56 106 ALA A C 1
ATOM 847 O O . ALA A 1 106 ? 2.874 0.944 -0.255 1.00 81.56 106 ALA A O 1
ATOM 848 N N . ILE A 1 107 ? 3.107 -1.213 0.328 1.00 84.25 107 ILE A N 1
ATOM 849 C CA . ILE A 1 107 ? 2.459 -1.094 1.631 1.00 84.25 107 ILE A CA 1
ATOM 850 C C . ILE A 1 107 ? 3.526 -1.361 2.680 1.00 84.25 107 ILE A C 1
ATOM 852 O O . ILE A 1 107 ? 4.073 -2.458 2.731 1.00 84.25 107 ILE A O 1
ATOM 856 N N . ASN A 1 108 ? 3.822 -0.371 3.513 1.00 81.31 108 ASN A N 1
ATOM 857 C CA . ASN A 1 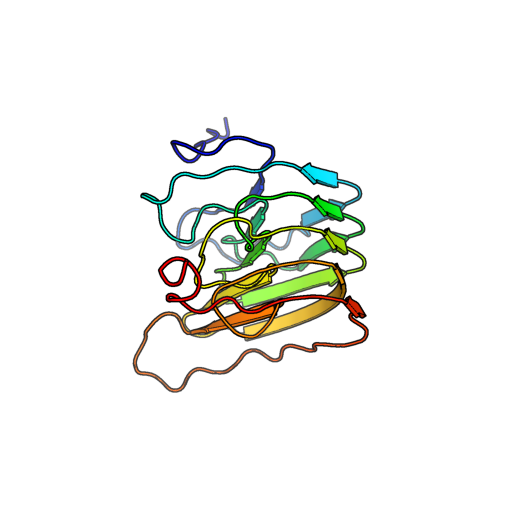108 ? 4.797 -0.489 4.585 1.00 81.31 108 ASN A CA 1
ATOM 858 C C . ASN A 1 108 ? 4.115 -0.302 5.937 1.00 81.31 108 ASN A C 1
ATOM 860 O O . ASN A 1 108 ? 3.398 0.675 6.155 1.00 81.31 108 ASN A O 1
ATOM 864 N N . ILE A 1 109 ? 4.356 -1.232 6.850 1.00 77.88 109 ILE A N 1
ATOM 865 C CA . ILE A 1 109 ? 3.807 -1.216 8.200 1.00 77.88 109 ILE A CA 1
ATOM 866 C C . ILE A 1 109 ? 4.991 -1.229 9.163 1.00 77.88 109 ILE A C 1
ATOM 868 O O . ILE A 1 109 ? 5.766 -2.182 9.168 1.00 77.88 109 ILE A O 1
ATOM 872 N N . VAL A 1 110 ? 5.149 -0.168 9.955 1.00 75.38 110 VAL A N 1
ATOM 873 C CA . VAL A 1 110 ? 6.278 0.016 10.882 1.00 75.38 110 VAL A CA 1
ATOM 874 C C . VAL A 1 110 ? 5.755 0.078 12.312 1.00 75.38 110 VAL A C 1
ATOM 876 O O . VAL A 1 110 ? 4.943 0.943 12.626 1.00 75.38 110 VAL A O 1
ATOM 879 N N . PHE A 1 111 ? 6.210 -0.808 13.200 1.00 68.31 111 PHE A N 1
ATOM 880 C CA . PHE A 1 111 ? 5.501 -1.025 14.467 1.00 68.31 111 PHE A CA 1
ATOM 881 C C . PHE A 1 111 ? 6.376 -1.405 15.665 1.00 68.31 111 PHE A C 1
ATOM 883 O O . PHE A 1 111 ? 7.214 -2.282 15.563 1.00 68.31 111 PHE A O 1
ATOM 890 N N . GLY A 1 112 ? 6.155 -0.799 16.838 1.00 57.34 112 GLY A N 1
ATOM 891 C CA . GLY A 1 112 ? 6.852 -1.205 18.076 1.00 57.34 112 GLY A CA 1
ATOM 892 C C . GLY A 1 112 ? 6.279 -2.477 18.716 1.00 57.34 112 GLY A C 1
ATOM 893 O O . GLY A 1 112 ? 7.020 -3.296 19.244 1.00 57.34 112 GLY A O 1
ATOM 894 N N . SER A 1 113 ? 4.956 -2.666 18.654 1.00 62.38 113 SER A N 1
ATOM 895 C CA . SER A 1 113 ? 4.231 -3.852 19.154 1.00 62.38 113 SER A CA 1
ATOM 896 C C . SER A 1 113 ? 2.806 -3.853 18.589 1.00 62.38 113 SER A C 1
ATOM 898 O O . SER A 1 113 ? 1.858 -3.481 19.280 1.00 62.38 113 SER A O 1
ATOM 900 N N . PRO A 1 114 ? 2.639 -4.141 17.296 1.00 61.03 114 PRO A N 1
ATOM 901 C CA . PRO A 1 114 ? 1.356 -3.974 16.642 1.00 61.03 114 PRO A CA 1
ATOM 902 C C . PRO A 1 114 ? 0.346 -5.033 17.093 1.00 61.03 114 PRO A C 1
ATOM 904 O O . PRO A 1 114 ? 0.693 -6.185 17.338 1.00 61.03 114 PRO A O 1
ATOM 907 N N . SER A 1 115 ? -0.931 -4.665 17.120 1.00 63.44 115 SER A N 1
ATOM 908 C CA . SER A 1 115 ? -2.031 -5.616 17.293 1.00 63.44 115 SER A CA 1
ATOM 909 C C . SER A 1 115 ? -3.169 -5.274 16.344 1.00 63.44 115 SER A C 1
ATOM 911 O O . SER A 1 115 ? -3.593 -4.117 16.261 1.00 63.44 115 SER A O 1
ATOM 913 N N . GLY A 1 116 ? -3.647 -6.283 15.614 1.00 65.69 116 GLY A N 1
ATOM 914 C CA . GLY A 1 116 ? -4.762 -6.116 14.696 1.00 65.69 116 GLY A CA 1
ATOM 915 C C . GLY A 1 116 ? -4.642 -6.885 13.388 1.00 65.69 116 GLY A C 1
ATOM 916 O O . GLY A 1 116 ? -3.901 -7.865 13.304 1.00 65.69 116 GLY A O 1
ATOM 917 N N . THR A 1 117 ? -5.418 -6.450 12.393 1.00 69.75 117 THR A N 1
ATOM 918 C CA . THR A 1 117 ? -5.593 -7.157 11.117 1.00 69.75 117 THR A CA 1
ATOM 919 C C . THR A 1 117 ? -5.378 -6.211 9.944 1.00 69.75 117 THR A C 1
ATOM 921 O O . THR A 1 117 ? -5.883 -5.088 9.935 1.00 69.75 117 THR A O 1
ATOM 924 N N . LEU A 1 118 ? -4.636 -6.690 8.946 1.00 75.44 118 LEU A N 1
ATOM 925 C CA . LEU A 1 118 ? -4.606 -6.112 7.608 1.00 75.44 118 LEU A CA 1
ATOM 926 C C . LEU A 1 118 ? -5.309 -7.084 6.663 1.00 75.44 118 LEU A C 1
ATOM 928 O O . LEU A 1 118 ? -4.816 -8.195 6.473 1.00 75.44 118 LEU A O 1
ATOM 932 N N . ASN A 1 119 ? -6.407 -6.648 6.051 1.00 76.88 119 ASN A N 1
ATOM 933 C CA . ASN A 1 119 ? -7.011 -7.350 4.920 1.00 76.88 119 ASN A CA 1
ATOM 934 C C . ASN A 1 119 ? -6.514 -6.707 3.630 1.00 76.88 119 ASN A C 1
ATOM 936 O O . ASN A 1 119 ? -6.658 -5.494 3.455 1.00 76.88 119 ASN A O 1
ATOM 940 N N . ASN A 1 120 ? -5.936 -7.498 2.727 1.00 77.88 120 ASN A N 1
ATOM 941 C CA . ASN A 1 120 ? -5.412 -6.981 1.471 1.00 77.88 120 ASN A CA 1
ATOM 942 C C . ASN A 1 120 ? -5.860 -7.807 0.263 1.00 77.88 120 ASN A C 1
ATOM 944 O O . ASN A 1 120 ? -5.805 -9.020 0.297 1.00 77.88 120 ASN A O 1
ATOM 948 N N . PHE A 1 121 ? -6.310 -7.142 -0.801 1.00 86.19 121 PHE A N 1
ATOM 949 C CA . PHE A 1 121 ? -6.753 -7.787 -2.048 1.00 86.19 121 PHE A CA 1
ATOM 950 C C . PHE A 1 121 ? -6.365 -6.907 -3.235 1.00 86.19 121 PHE A C 1
ATOM 952 O O . PHE A 1 121 ? -7.217 -6.301 -3.879 1.00 86.19 121 PHE A O 1
ATOM 959 N N . ASN A 1 122 ? -5.068 -6.720 -3.451 1.00 90.31 122 ASN A N 1
ATOM 960 C CA . ASN A 1 122 ? -4.548 -5.699 -4.356 1.00 90.31 122 ASN A CA 1
ATOM 961 C C . ASN A 1 122 ? -3.844 -6.294 -5.572 1.00 90.31 122 ASN A C 1
ATOM 963 O O . ASN A 1 122 ? -3.457 -7.462 -5.597 1.00 90.31 122 ASN A O 1
ATOM 967 N N . THR A 1 123 ? -3.661 -5.444 -6.575 1.00 91.56 123 THR A N 1
ATOM 968 C CA . THR A 1 123 ? -2.892 -5.729 -7.783 1.00 91.56 123 THR A CA 1
ATOM 969 C C . THR A 1 123 ? -1.567 -4.983 -7.717 1.00 91.56 123 THR A C 1
ATOM 971 O O . THR A 1 123 ? -1.556 -3.761 -7.595 1.00 91.56 123 THR A O 1
ATOM 974 N N . PHE A 1 124 ? -0.458 -5.713 -7.807 1.00 91.44 124 PHE A N 1
ATOM 975 C CA . PHE A 1 124 ? 0.898 -5.172 -7.801 1.00 91.44 124 PHE A CA 1
ATOM 976 C C . PHE A 1 124 ? 1.601 -5.533 -9.107 1.00 91.44 124 PHE A C 1
ATOM 978 O O . PHE A 1 124 ? 1.920 -6.702 -9.346 1.00 91.44 124 PHE A O 1
ATOM 985 N N . VAL A 1 125 ? 1.847 -4.533 -9.946 1.00 91.19 125 VAL A N 1
ATOM 986 C CA . VAL A 1 125 ? 2.406 -4.696 -11.288 1.00 91.19 125 VAL A CA 1
ATOM 987 C C . VAL A 1 125 ? 3.630 -3.794 -11.457 1.00 91.19 125 VAL A C 1
ATOM 989 O O . VAL A 1 125 ? 3.586 -2.620 -11.110 1.00 91.19 125 VAL A O 1
ATOM 992 N N . ASN A 1 126 ? 4.740 -4.325 -11.976 1.00 88.75 126 ASN A N 1
ATOM 993 C CA . ASN A 1 126 ? 5.925 -3.529 -12.340 1.00 88.75 126 ASN A CA 1
ATOM 994 C C . ASN A 1 126 ? 6.529 -2.679 -11.197 1.00 88.75 126 ASN A C 1
ATOM 996 O O . ASN A 1 126 ? 7.152 -1.651 -11.463 1.00 88.75 126 ASN A O 1
ATOM 1000 N N . ASN A 1 127 ? 6.338 -3.048 -9.925 1.00 84.75 127 ASN A N 1
ATOM 1001 C CA . ASN A 1 127 ? 6.902 -2.278 -8.812 1.00 84.75 127 ASN A CA 1
ATOM 1002 C C . ASN A 1 127 ? 8.337 -2.724 -8.512 1.00 84.75 127 ASN A C 1
ATOM 1004 O O . ASN A 1 127 ? 8.640 -3.916 -8.556 1.00 84.75 127 ASN A O 1
ATOM 1008 N N . ASN A 1 128 ? 9.201 -1.781 -8.142 1.00 81.00 128 ASN A N 1
ATOM 1009 C CA . ASN A 1 128 ? 10.604 -2.039 -7.816 1.00 81.00 128 ASN A CA 1
ATOM 1010 C C . ASN A 1 128 ? 10.942 -1.551 -6.400 1.00 81.00 128 ASN A C 1
ATOM 1012 O O . ASN A 1 128 ? 10.511 -0.474 -6.020 1.00 81.00 128 ASN A O 1
ATOM 1016 N N . GLY A 1 129 ? 11.741 -2.279 -5.621 1.00 73.12 129 GLY A N 1
ATOM 1017 C CA . GLY A 1 129 ? 12.184 -1.839 -4.284 1.00 73.12 129 GLY A CA 1
ATOM 1018 C C . GLY A 1 129 ? 13.498 -2.492 -3.858 1.00 73.12 129 GLY A C 1
ATOM 1019 O O . GLY A 1 129 ? 13.989 -3.365 -4.562 1.00 73.12 129 GLY A O 1
ATOM 1020 N N . THR A 1 130 ? 14.084 -2.096 -2.722 1.00 64.75 130 THR A N 1
ATOM 1021 C CA . THR A 1 130 ? 15.376 -2.661 -2.259 1.00 64.75 130 THR A CA 1
ATOM 1022 C C . THR A 1 130 ? 15.242 -3.778 -1.223 1.00 64.75 130 THR A C 1
ATOM 1024 O O . THR A 1 130 ? 16.237 -4.289 -0.716 1.00 64.75 130 THR A O 1
ATOM 1027 N N . ARG A 1 131 ? 14.010 -4.187 -0.898 1.00 63.56 131 ARG A N 1
ATOM 1028 C CA . ARG A 1 131 ? 13.712 -5.347 -0.047 1.00 63.56 131 ARG A CA 1
ATOM 1029 C C . ARG A 1 131 ? 12.684 -6.254 -0.715 1.00 63.56 131 ARG A C 1
ATOM 1031 O O . ARG A 1 131 ? 11.835 -5.792 -1.474 1.00 63.56 131 ARG A O 1
ATOM 1038 N N . THR A 1 132 ? 12.745 -7.544 -0.394 1.00 52.47 132 THR A N 1
ATOM 1039 C CA . THR A 1 132 ? 11.817 -8.560 -0.900 1.00 52.47 132 THR A CA 1
ATOM 1040 C C . THR A 1 132 ? 10.408 -8.336 -0.358 1.00 52.47 132 THR A C 1
ATOM 1042 O O . THR A 1 132 ? 10.164 -8.503 0.834 1.00 52.47 132 THR A O 1
ATOM 1045 N N . GLY A 1 133 ? 9.473 -7.999 -1.249 1.00 54.78 133 GLY A N 1
ATOM 1046 C CA . GLY A 1 133 ? 8.040 -7.950 -0.957 1.00 54.78 133 GLY A CA 1
ATOM 1047 C C . GLY A 1 133 ? 7.402 -6.583 -1.198 1.00 54.78 133 GLY A C 1
ATOM 1048 O O . GLY A 1 133 ? 7.878 -5.551 -0.736 1.00 54.78 133 GLY A O 1
ATOM 1049 N N . VAL A 1 134 ? 6.267 -6.583 -1.905 1.00 69.06 134 VAL A N 1
ATOM 1050 C CA . VAL A 1 134 ? 5.484 -5.364 -2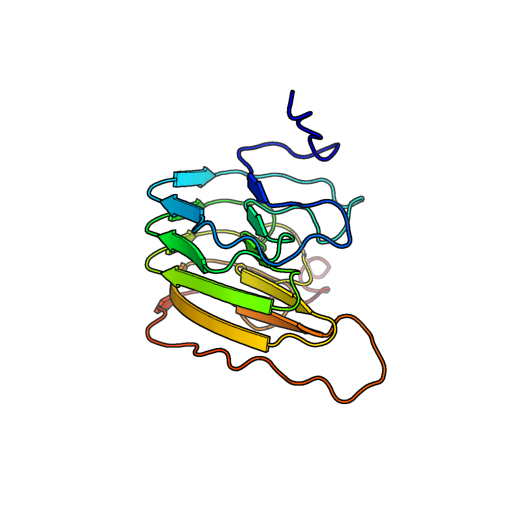.180 1.00 69.06 134 VAL A CA 1
ATOM 1051 C C . VAL A 1 134 ? 4.632 -4.941 -0.972 1.00 69.06 134 VAL A C 1
ATOM 1053 O O . VAL A 1 134 ? 4.205 -3.793 -0.870 1.00 69.06 134 VAL A O 1
ATOM 1056 N N . ILE A 1 135 ? 4.431 -5.855 -0.023 1.00 73.62 135 ILE A N 1
ATOM 1057 C CA . ILE A 1 135 ? 3.867 -5.595 1.301 1.00 73.62 135 ILE A CA 1
ATOM 1058 C C . ILE A 1 135 ? 4.964 -5.908 2.307 1.00 73.62 135 ILE A C 1
ATOM 1060 O O . ILE A 1 135 ? 5.526 -7.003 2.285 1.00 73.62 135 ILE A O 1
ATOM 1064 N N . PHE A 1 136 ? 5.276 -4.946 3.164 1.00 71.81 136 PHE A N 1
ATOM 1065 C CA . PHE A 1 136 ? 6.408 -5.022 4.065 1.00 71.81 136 PHE A CA 1
ATOM 1066 C C . PHE A 1 136 ? 6.006 -4.652 5.489 1.00 71.81 136 PHE A C 1
ATOM 1068 O O . PHE A 1 136 ? 5.294 -3.675 5.720 1.00 71.81 136 PHE A O 1
ATOM 1075 N N . ALA A 1 137 ? 6.452 -5.461 6.444 1.00 70.25 137 ALA A N 1
ATOM 1076 C CA . ALA A 1 137 ? 6.073 -5.371 7.842 1.00 70.25 137 ALA A CA 1
ATOM 1077 C C . ALA A 1 137 ? 7.340 -5.405 8.694 1.00 70.25 137 ALA A C 1
ATOM 1079 O O . ALA A 1 137 ? 8.003 -6.437 8.777 1.00 70.25 137 ALA A O 1
ATOM 1080 N N . ASN A 1 138 ? 7.682 -4.274 9.305 1.00 68.75 138 ASN A N 1
ATOM 1081 C CA . ASN A 1 138 ? 8.932 -4.103 10.026 1.00 68.75 138 ASN A CA 1
ATOM 1082 C C . ASN A 1 138 ? 8.697 -3.725 11.493 1.00 68.75 138 ASN A C 1
ATOM 1084 O O . ASN A 1 138 ? 7.980 -2.756 11.770 1.00 68.75 138 ASN A O 1
ATOM 1088 N N . PRO A 1 139 ? 9.378 -4.389 12.441 1.00 58.78 139 PRO A N 1
ATOM 1089 C CA . PRO A 1 139 ? 9.443 -3.889 13.799 1.00 58.78 139 PRO A CA 1
ATOM 1090 C C . PRO A 1 139 ? 10.189 -2.551 13.845 1.00 58.78 139 PRO A C 1
ATOM 1092 O O . PRO A 1 139 ? 11.260 -2.382 13.261 1.00 58.78 139 PRO A O 1
ATOM 1095 N N . LYS A 1 140 ? 9.631 -1.591 14.575 1.00 59.59 140 LYS A N 1
ATOM 1096 C CA . LYS A 1 140 ? 10.325 -0.410 15.072 1.00 59.59 140 LYS A CA 1
ATOM 1097 C C . LYS A 1 140 ? 11.356 -0.945 16.064 1.00 59.59 140 LYS A C 1
ATOM 1099 O O . LYS A 1 140 ? 10.976 -1.682 16.963 1.00 59.59 140 LYS A O 1
ATOM 1104 N N . HIS A 1 141 ? 12.633 -0.657 15.830 1.00 50.25 141 HIS A N 1
ATOM 1105 C CA . HIS A 1 141 ? 13.796 -1.171 16.564 1.00 50.25 141 HIS A CA 1
ATOM 1106 C C . HIS A 1 141 ? 13.658 -1.137 18.105 1.00 50.25 141 HIS A C 1
ATOM 1108 O O . HIS A 1 141 ? 14.209 -0.248 18.748 1.00 50.25 141 HIS A O 1
ATOM 1114 N N . GLU A 1 142 ? 12.983 -2.110 18.719 1.00 47.12 142 GLU A N 1
ATOM 1115 C CA . GLU A 1 142 ? 12.924 -2.275 20.173 1.00 47.12 142 GLU A CA 1
ATOM 1116 C C . GLU A 1 142 ? 13.151 -3.744 20.559 1.00 47.12 142 GLU A C 1
ATOM 1118 O O . GLU A 1 142 ? 12.641 -4.670 19.934 1.00 47.12 142 GLU A O 1
ATOM 1123 N N . ALA A 1 143 ? 13.988 -3.942 21.579 1.00 44.69 143 ALA A N 1
ATOM 1124 C CA . ALA A 1 143 ? 14.630 -5.199 21.975 1.00 44.69 143 ALA A CA 1
ATOM 1125 C C . ALA A 1 143 ? 13.709 -6.218 22.686 1.00 44.69 143 ALA A C 1
ATOM 1127 O O . ALA A 1 143 ? 14.184 -7.069 23.437 1.00 44.69 143 ALA A O 1
ATOM 1128 N N . THR A 1 144 ? 12.394 -6.125 22.495 1.00 50.78 144 THR A N 1
ATOM 1129 C CA . THR A 1 144 ? 11.394 -7.015 23.110 1.00 50.78 144 THR A CA 1
ATOM 1130 C C . THR A 1 144 ? 10.828 -7.994 22.078 1.00 50.78 144 THR A C 1
ATOM 1132 O O . THR A 1 144 ? 10.903 -7.713 20.883 1.00 50.78 144 THR A O 1
ATOM 1135 N N . PRO A 1 145 ? 10.280 -9.160 22.484 1.00 48.50 145 PRO A N 1
ATOM 1136 C CA . PRO A 1 145 ? 9.700 -10.108 21.539 1.00 48.50 145 PRO A CA 1
ATOM 1137 C C . PRO A 1 145 ? 8.543 -9.431 20.803 1.00 48.50 145 PRO A C 1
ATOM 1139 O O . PRO A 1 145 ? 7.483 -9.177 21.374 1.00 48.50 145 PRO A O 1
ATOM 1142 N N . ILE A 1 146 ? 8.783 -9.092 19.540 1.00 53.59 146 ILE A N 1
ATOM 1143 C CA . ILE A 1 146 ? 7.821 -8.427 18.671 1.00 53.59 146 ILE A CA 1
ATOM 1144 C C . ILE A 1 146 ? 6.664 -9.397 18.449 1.00 53.59 146 ILE A C 1
ATOM 1146 O O . ILE A 1 146 ? 6.830 -10.440 17.814 1.00 53.59 146 ILE A O 1
ATOM 1150 N N . LEU A 1 147 ? 5.480 -9.049 18.953 1.00 51.50 147 LEU A N 1
ATOM 1151 C CA . LEU A 1 147 ? 4.243 -9.651 18.472 1.00 51.50 147 LEU A CA 1
ATOM 1152 C C . LEU A 1 147 ? 4.112 -9.266 16.996 1.00 51.50 147 LEU A C 1
ATOM 1154 O O . LEU A 1 147 ? 3.842 -8.112 16.667 1.00 51.50 147 LEU A O 1
ATOM 1158 N N . ILE A 1 148 ? 4.385 -10.214 16.100 1.00 54.41 148 ILE A N 1
ATOM 1159 C CA . ILE A 1 148 ? 4.140 -10.027 14.671 1.00 54.41 148 ILE A CA 1
ATOM 1160 C C . ILE A 1 148 ? 2.622 -9.871 14.530 1.00 54.41 148 ILE A C 1
ATOM 1162 O O . ILE A 1 148 ? 1.885 -10.738 15.009 1.00 54.41 148 ILE A O 1
ATOM 1166 N N . PRO A 1 149 ? 2.125 -8.783 13.922 1.00 54.22 149 PRO A N 1
ATOM 1167 C CA . PRO A 1 149 ? 0.692 -8.622 13.761 1.00 54.22 149 PRO A CA 1
ATOM 1168 C C . PRO A 1 149 ? 0.160 -9.764 12.896 1.00 54.22 149 PRO A C 1
ATOM 1170 O O . PRO 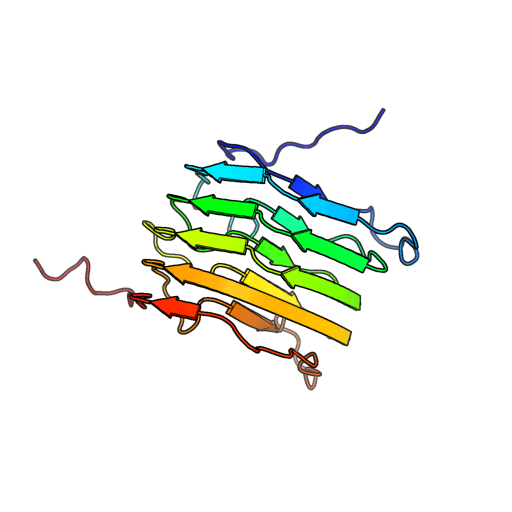A 1 149 ? 0.818 -10.194 11.947 1.00 54.22 149 PRO A O 1
ATOM 1173 N N . THR A 1 150 ? -1.044 -10.243 13.199 1.00 59.97 150 THR A N 1
ATOM 1174 C CA . THR A 1 150 ? -1.771 -11.182 12.341 1.00 59.97 150 THR A CA 1
ATOM 1175 C C . THR A 1 150 ? -2.116 -10.492 11.026 1.00 59.97 150 THR A C 1
ATOM 1177 O O . THR A 1 150 ? -3.124 -9.803 10.896 1.00 59.97 150 THR A O 1
ATOM 1180 N N . GLN A 1 151 ? -1.227 -10.629 10.046 1.00 64.75 151 GLN A N 1
ATOM 1181 C CA . GLN A 1 151 ? -1.423 -10.127 8.696 1.00 64.75 151 GLN A CA 1
ATOM 1182 C C . GLN A 1 151 ? -1.959 -11.255 7.829 1.00 64.75 151 GLN A C 1
ATOM 1184 O O . GLN A 1 151 ? -1.280 -12.254 7.596 1.00 64.75 151 GLN A O 1
ATOM 1189 N N . THR A 1 152 ? -3.172 -11.078 7.324 1.00 65.00 152 THR A N 1
ATOM 1190 C CA . THR A 1 152 ? -3.753 -12.004 6.361 1.00 65.00 152 THR A CA 1
ATOM 1191 C C . THR A 1 152 ? -3.415 -11.492 4.968 1.00 65.00 152 THR A C 1
ATOM 1193 O O . THR A 1 152 ? -4.094 -10.616 4.441 1.00 65.00 152 THR A O 1
ATOM 1196 N N . ILE A 1 153 ? -2.333 -12.011 4.376 1.00 71.38 153 ILE A N 1
ATOM 1197 C CA . ILE A 1 153 ? -1.983 -11.719 2.981 1.00 71.38 153 ILE A CA 1
ATOM 1198 C C . ILE A 1 153 ? -2.682 -12.734 2.077 1.00 71.38 153 ILE A C 1
ATOM 1200 O O . ILE A 1 153 ? -2.241 -13.877 1.983 1.00 71.38 153 ILE A O 1
ATOM 1204 N N . GLN A 1 154 ? -3.785 -12.352 1.432 1.00 73.12 154 GLN A N 1
ATOM 1205 C CA . GLN A 1 154 ? -4.612 -13.281 0.645 1.00 73.12 154 GLN A CA 1
ATOM 1206 C C . GLN A 1 154 ? -5.101 -12.648 -0.656 1.00 73.12 154 GLN A C 1
ATOM 1208 O O . GLN A 1 154 ? -5.253 -11.446 -0.733 1.00 73.12 154 GLN A O 1
ATOM 1213 N N . ASN A 1 155 ? -5.327 -13.447 -1.701 1.00 83.12 155 ASN A N 1
ATOM 1214 C CA . ASN A 1 155 ? -5.902 -13.019 -2.990 1.00 83.12 155 ASN A CA 1
ATOM 1215 C C . ASN A 1 155 ? -5.329 -11.699 -3.564 1.00 83.12 155 ASN A C 1
ATOM 1217 O O . ASN A 1 155 ? -6.062 -10.881 -4.119 1.00 83.12 155 ASN A O 1
ATOM 1221 N N . ASN A 1 156 ? -4.017 -11.487 -3.425 1.00 86.75 156 ASN A N 1
ATOM 1222 C CA . ASN A 1 156 ? -3.305 -10.413 -4.116 1.00 86.75 156 ASN A CA 1
ATOM 1223 C C . ASN A 1 156 ? -2.751 -10.955 -5.438 1.00 86.75 156 ASN A C 1
ATOM 1225 O O . ASN A 1 156 ? -2.302 -12.101 -5.502 1.00 86.75 156 ASN A O 1
ATOM 1229 N N . PHE A 1 157 ? -2.747 -10.123 -6.475 1.00 90.25 157 PHE A N 1
ATOM 1230 C CA . PHE A 1 157 ? -2.105 -10.428 -7.749 1.00 90.25 157 PHE A CA 1
ATOM 1231 C C . PHE A 1 157 ? -0.743 -9.734 -7.820 1.00 90.25 157 PHE A C 1
ATOM 1233 O O . PHE A 1 157 ? -0.653 -8.526 -7.603 1.00 90.25 157 PHE A O 1
ATOM 1240 N N . PHE A 1 158 ? 0.307 -10.487 -8.150 1.00 90.31 158 PHE A N 1
ATOM 1241 C CA . PHE A 1 158 ? 1.669 -9.974 -8.294 1.00 90.31 158 PHE A CA 1
ATOM 1242 C C . PHE A 1 158 ? 2.200 -10.309 -9.685 1.00 90.31 158 PHE A C 1
ATOM 1244 O O . PHE A 1 158 ? 2.247 -11.477 -10.064 1.00 90.31 158 PHE A O 1
ATOM 1251 N N . TYR A 1 159 ? 2.648 -9.299 -10.426 1.00 90.12 159 TYR A N 1
ATOM 1252 C CA . TYR A 1 159 ? 3.254 -9.483 -11.739 1.00 90.12 159 TYR A CA 1
ATOM 1253 C C . TYR A 1 159 ? 4.442 -8.543 -11.940 1.00 90.12 159 TYR A C 1
ATOM 1255 O O . TYR A 1 159 ? 4.321 -7.334 -11.763 1.00 90.12 159 TYR A O 1
ATOM 1263 N N . ASN A 1 160 ? 5.591 -9.105 -12.322 1.00 88.88 160 ASN A N 1
ATOM 1264 C CA . ASN A 1 160 ? 6.800 -8.352 -12.668 1.00 88.88 160 ASN A CA 1
ATOM 1265 C C . ASN A 1 160 ? 7.254 -7.343 -11.589 1.00 88.88 160 ASN A C 1
ATOM 1267 O O . ASN A 1 160 ? 7.603 -6.207 -11.893 1.00 88.88 160 ASN A O 1
ATOM 1271 N N . ASN A 1 161 ? 7.206 -7.731 -10.311 1.00 84.62 161 ASN A N 1
ATOM 1272 C CA . ASN A 1 161 ? 7.739 -6.905 -9.226 1.00 84.62 161 ASN A CA 1
ATOM 1273 C C . ASN A 1 161 ? 9.187 -7.318 -8.948 1.00 84.62 161 ASN A C 1
ATOM 1275 O O . ASN A 1 161 ? 9.452 -8.509 -8.782 1.00 84.62 161 ASN A O 1
ATOM 1279 N N . THR A 1 162 ? 10.100 -6.352 -8.881 1.00 82.44 162 THR A N 1
ATOM 1280 C CA . THR A 1 162 ? 11.545 -6.616 -8.847 1.00 82.44 162 THR A CA 1
ATOM 1281 C C . THR A 1 162 ? 12.175 -6.075 -7.572 1.00 82.44 162 THR A C 1
ATOM 1283 O O . THR A 1 162 ? 11.867 -4.971 -7.121 1.00 82.44 162 THR A O 1
ATOM 1286 N N . VAL A 1 163 ? 13.096 -6.842 -6.998 1.00 77.12 163 VAL A N 1
ATOM 1287 C CA . VAL A 1 163 ? 14.001 -6.343 -5.961 1.00 77.12 163 VAL A CA 1
ATOM 1288 C C . VAL A 1 163 ? 15.279 -5.885 -6.649 1.00 77.12 163 VAL A C 1
ATOM 1290 O O . VAL A 1 163 ? 15.851 -6.649 -7.418 1.00 77.12 163 VAL A O 1
ATOM 1293 N N . LYS A 1 164 ? 15.712 -4.653 -6.390 1.00 71.00 164 LYS A N 1
ATOM 1294 C CA . LYS A 1 164 ? 16.998 -4.125 -6.852 1.00 71.00 164 LYS A CA 1
ATOM 1295 C C . LYS A 1 164 ? 17.912 -3.954 -5.648 1.00 71.00 164 LYS A C 1
ATOM 1297 O O . LYS A 1 164 ? 17.616 -3.148 -4.767 1.00 71.00 164 LYS A O 1
ATOM 1302 N N . GLU A 1 165 ? 18.988 -4.726 -5.589 1.00 60.97 165 GLU A N 1
ATOM 1303 C CA . GLU A 1 165 ? 20.011 -4.567 -4.553 1.00 60.97 165 GLU A CA 1
ATOM 1304 C C . GLU A 1 165 ? 20.874 -3.326 -4.843 1.00 60.97 165 GLU A C 1
ATOM 1306 O O . GLU A 1 165 ? 21.074 -2.943 -6.001 1.00 60.97 165 GLU A O 1
ATOM 1311 N N . GLU A 1 166 ? 21.378 -2.666 -3.793 1.00 55.75 166 GLU A N 1
ATOM 1312 C CA . GLU A 1 166 ? 22.380 -1.603 -3.940 1.00 55.75 166 GLU A CA 1
ATOM 1313 C C . GLU A 1 166 ? 23.654 -2.197 -4.564 1.00 55.75 166 GLU A C 1
ATOM 1315 O O . GLU A 1 166 ? 24.484 -2.791 -3.882 1.00 55.75 166 GLU A O 1
ATOM 1320 N N . GLY A 1 167 ? 23.787 -2.068 -5.886 1.00 49.00 167 GLY A N 1
ATOM 1321 C CA . GLY A 1 167 ? 24.935 -2.577 -6.642 1.00 49.00 167 GLY A CA 1
ATOM 1322 C C . GLY A 1 167 ? 24.733 -2.621 -8.158 1.00 49.00 167 GLY A C 1
ATOM 1323 O O . GLY A 1 167 ? 25.693 -2.437 -8.901 1.00 49.00 167 GLY A O 1
ATOM 1324 N N . GLU A 1 168 ? 23.495 -2.765 -8.644 1.00 48.81 168 GLU A N 1
ATOM 1325 C CA . GLU A 1 168 ? 23.226 -2.914 -10.089 1.00 48.81 168 GLU A CA 1
ATOM 1326 C C . GLU A 1 168 ? 23.419 -1.632 -10.923 1.00 48.81 168 GLU A C 1
ATOM 1328 O O . GLU A 1 168 ? 23.429 -1.695 -12.148 1.00 48.81 168 GLU A O 1
ATOM 1333 N N . TYR A 1 169 ? 23.611 -0.468 -10.290 1.00 43.56 169 TYR A N 1
ATOM 1334 C CA . TYR A 1 169 ? 23.905 0.792 -10.993 1.00 43.56 169 TYR A CA 1
ATOM 1335 C C . TYR A 1 169 ? 25.402 1.070 -11.198 1.00 43.56 169 TYR A C 1
ATOM 1337 O O . TYR A 1 169 ? 25.737 2.012 -11.909 1.00 43.56 169 TYR A O 1
ATOM 1345 N N . ASN A 1 170 ? 26.300 0.262 -10.619 1.00 37.41 170 ASN A N 1
ATOM 1346 C CA . ASN A 1 170 ? 27.753 0.466 -10.723 1.00 37.41 170 ASN A CA 1
ATOM 1347 C C . ASN A 1 170 ? 28.450 -0.522 -11.672 1.00 37.41 170 ASN A C 1
ATOM 1349 O O . ASN A 1 170 ? 29.677 -0.575 -11.714 1.00 37.41 170 ASN A O 1
ATOM 1353 N N . ALA A 1 171 ? 27.683 -1.303 -12.431 1.00 38.62 171 ALA A N 1
ATOM 1354 C CA . ALA A 1 171 ? 28.202 -2.198 -13.455 1.00 38.62 171 ALA A CA 1
ATOM 1355 C C . ALA A 1 171 ? 27.559 -1.852 -14.800 1.00 38.62 171 ALA A C 1
ATOM 1357 O O . ALA A 1 171 ? 26.646 -2.549 -15.228 1.00 38.62 171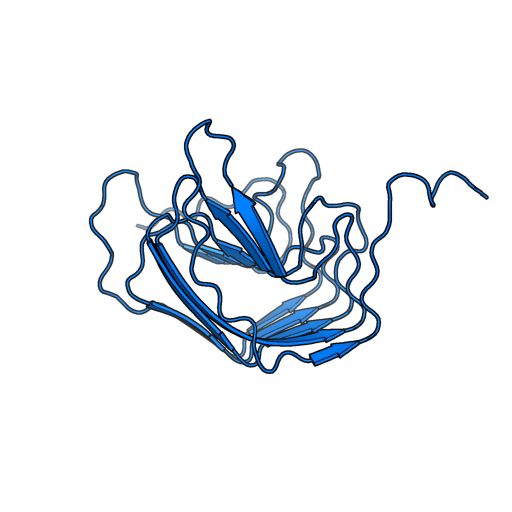 ALA A O 1
ATOM 1358 N N . ASN A 1 172 ? 27.982 -0.732 -15.397 1.00 34.47 172 ASN A N 1
ATOM 1359 C CA . ASN A 1 172 ? 28.094 -0.494 -16.845 1.00 34.47 172 ASN A CA 1
ATOM 1360 C C . ASN A 1 172 ? 28.711 0.882 -17.107 1.00 34.47 172 ASN A C 1
ATOM 1362 O O . ASN A 1 172 ? 28.086 1.891 -16.715 1.00 34.47 172 ASN A O 1
#

Secondary structure (DSSP, 8-state):
-----PPTTEES--EEE---TTPPPB---EEEES-EEES-EE-GGGTT--SSEEE-S-BS-EEEES-EEES-SSS--EEE--SEEEEEEEEEEEES--SS--S--SEEEEESS-EEEEEEEEEEES-EESSS-SEEEEE-S-SS-----EEEE-S-EEES-EE--TTTTS--

pLDDT: mean 71.68, std 15.73, range [27.19, 93.06]

Foldseek 3Di:
DDDPPDDPFKDWAAEEDDDDPPDDAAADEAEDAPEETEAIDGDPVVPPQRARYEAAGRYPEYEYYHYEYEHYCQQAHYEYEYQEYAYENEAYEYEQYHVDEDPDANAEYEYQAHEYEYHYAYEYYNGEYQDPDNHYYYYDDDPDDHPRYPYDDDNYHHYNYYHDHPPPVPPD

Radius of gyration: 15.73 Å; chains: 1; bounding box: 43×39×41 Å